Protein AF-A0A8J8JY60-F1 (afdb_monomer_lite)

Secondary structure (DSSP, 8-state):
-EEEEE--TTS-HHHHHHHHHHHHHHTT--EEEEEPPP-TT-SS-B-GGGS---SSEEEEEESEES--SEEEE-STT-EESS-SEEEEETTS---SS-PPPTTEEEE-HHHHHHHTT----HHHHHHHHHHHHTT---HHHHHHHHHHHHGGGHHHHHHHHHHHHHHHHTT-

pLDDT: mean 88.7, std 11.44, range [52.38, 98.56]

Foldseek 3Di:
DEEEEADAPPLCSVLLQQLLQLLLVLQVWFEAEAEDDHHQPDDDADEPPVDDDDTPYYYYYYNHHADGQEYEHRALSGHYDDHPAYEYAPCHCNDDPDDDPPRYDHDVLVVLCVVLVADRRSSLLSSLLVCLSVVSHDLVSSQRSQCVSPPPCSNSSSSSSVSSNVVNNVPD

Structure (mmCIF, N/CA/C/O backbone):
data_AF-A0A8J8JY60-F1
#
_entry.id   AF-A0A8J8JY60-F1
#
loop_
_atom_site.group_PDB
_atom_site.id
_atom_site.type_symbol
_atom_site.label_atom_id
_atom_site.label_alt_id
_atom_site.label_comp_id
_atom_site.label_asym_id
_atom_site.label_entity_id
_atom_site.label_seq_id
_atom_site.pdbx_PDB_ins_code
_atom_site.Cartn_x
_atom_site.Cartn_y
_atom_site.Cartn_z
_atom_site.occupancy
_atom_site.B_iso_or_equiv
_atom_site.auth_seq_id
_atom_site.auth_comp_id
_atom_site.auth_asym_id
_atom_site.auth_atom_id
_atom_site.pdbx_PDB_model_num
ATOM 1 N N . MET A 1 1 ? -3.845 -13.576 -6.312 1.00 93.25 1 MET A N 1
ATOM 2 C CA . MET A 1 1 ? -3.391 -12.271 -6.855 1.00 93.25 1 MET A CA 1
ATOM 3 C C . MET A 1 1 ? -2.003 -11.946 -6.314 1.00 93.25 1 MET A C 1
ATOM 5 O O . MET A 1 1 ? -1.757 -12.185 -5.144 1.00 93.25 1 MET A O 1
ATOM 9 N N . ILE A 1 2 ? -1.099 -11.391 -7.118 1.00 94.25 2 ILE A N 1
ATOM 10 C CA . ILE A 1 2 ? 0.260 -10.996 -6.734 1.00 94.25 2 ILE A CA 1
ATOM 11 C C . ILE A 1 2 ? 0.358 -9.470 -6.630 1.00 94.25 2 ILE A C 1
ATOM 13 O O . ILE A 1 2 ? 0.279 -8.758 -7.634 1.00 94.25 2 ILE A O 1
ATOM 17 N N . ILE A 1 3 ? 0.624 -8.982 -5.421 1.00 95.25 3 ILE A N 1
ATOM 18 C CA . ILE A 1 3 ? 0.946 -7.586 -5.120 1.00 95.25 3 ILE A CA 1
ATOM 19 C C . ILE A 1 3 ? 2.464 -7.442 -5.020 1.00 95.25 3 ILE A C 1
ATOM 21 O O . ILE A 1 3 ? 3.098 -8.064 -4.168 1.00 95.25 3 ILE A O 1
ATOM 25 N N . ALA A 1 4 ? 3.062 -6.579 -5.839 1.00 93.06 4 ALA A N 1
ATOM 26 C CA . ALA A 1 4 ? 4.474 -6.233 -5.709 1.00 93.06 4 ALA A CA 1
ATOM 27 C C . ALA A 1 4 ? 4.657 -4.918 -4.938 1.00 93.06 4 ALA A C 1
ATOM 29 O O . ALA A 1 4 ? 4.259 -3.858 -5.413 1.00 93.06 4 ALA A O 1
ATOM 30 N N . ILE A 1 5 ? 5.328 -4.960 -3.787 1.00 92.44 5 ILE A N 1
ATOM 31 C CA . ILE A 1 5 ? 5.859 -3.769 -3.113 1.00 92.44 5 ILE A CA 1
ATOM 32 C C . ILE A 1 5 ? 7.231 -3.480 -3.714 1.00 92.44 5 ILE A C 1
ATOM 34 O O . ILE A 1 5 ? 8.184 -4.238 -3.507 1.00 92.44 5 ILE A O 1
ATOM 38 N N . VAL A 1 6 ? 7.316 -2.393 -4.473 1.00 88.75 6 VAL A N 1
ATOM 39 C CA . VAL A 1 6 ? 8.471 -2.052 -5.295 1.00 88.75 6 VAL A CA 1
ATOM 40 C C . VAL A 1 6 ? 9.245 -0.886 -4.678 1.00 88.75 6 VAL A C 1
ATOM 42 O O . VAL A 1 6 ? 8.708 0.211 -4.548 1.00 88.75 6 VAL A O 1
ATOM 45 N N . GLY A 1 7 ? 10.510 -1.091 -4.311 1.00 84.00 7 GLY A N 1
ATOM 46 C CA . GLY A 1 7 ? 11.339 -0.047 -3.698 1.00 84.00 7 GLY A CA 1
ATOM 47 C C . GLY A 1 7 ? 12.792 -0.466 -3.473 1.00 84.00 7 GLY A C 1
ATOM 48 O O . GLY A 1 7 ? 13.148 -1.634 -3.570 1.00 84.00 7 GLY A O 1
ATOM 49 N N . GLY A 1 8 ? 13.653 0.503 -3.184 1.00 79.75 8 GLY A N 1
ATOM 50 C CA . GLY A 1 8 ? 15.050 0.310 -2.819 1.00 79.75 8 GLY A CA 1
ATOM 51 C C . GLY A 1 8 ? 15.281 0.154 -1.312 1.00 79.75 8 GLY A C 1
ATOM 52 O O . GLY A 1 8 ? 14.375 0.181 -0.472 1.00 79.75 8 GLY A O 1
ATOM 53 N N . ARG A 1 9 ? 16.557 -0.002 -0.943 1.00 79.00 9 ARG A N 1
ATOM 54 C CA . ARG A 1 9 ? 16.975 -0.068 0.461 1.00 79.00 9 ARG A CA 1
ATOM 55 C C . ARG A 1 9 ? 16.695 1.268 1.155 1.00 79.00 9 ARG A C 1
ATOM 57 O O . ARG A 1 9 ? 17.201 2.295 0.722 1.00 79.00 9 ARG A O 1
ATOM 64 N N . GLY A 1 10 ? 15.972 1.220 2.273 1.00 80.81 10 GLY A N 1
ATOM 65 C CA . GLY A 1 10 ? 15.644 2.403 3.079 1.00 80.81 10 GLY A CA 1
ATOM 66 C C . GLY A 1 10 ? 14.226 2.940 2.877 1.00 80.81 10 GLY A C 1
ATOM 67 O O . GLY A 1 10 ? 13.779 3.734 3.694 1.00 80.81 10 GLY A O 1
ATOM 68 N N . ASP A 1 11 ? 13.478 2.433 1.893 1.00 81.94 11 ASP A N 1
ATOM 69 C CA . ASP A 1 11 ? 12.122 2.919 1.576 1.00 81.94 11 ASP A CA 1
ATOM 70 C C . ASP A 1 11 ? 11.036 2.446 2.560 1.00 81.94 11 ASP A C 1
ATOM 72 O O . ASP A 1 11 ? 9.855 2.740 2.399 1.00 81.94 11 ASP A O 1
ATOM 76 N N . GLY A 1 12 ? 11.412 1.674 3.584 1.00 84.25 12 GLY A N 1
ATOM 77 C CA . GLY A 1 12 ? 10.468 1.166 4.580 1.00 84.25 12 GLY A CA 1
ATOM 78 C C . GLY A 1 12 ? 9.573 0.024 4.084 1.00 84.25 12 GLY A C 1
ATOM 79 O O . GLY A 1 12 ? 8.554 -0.252 4.712 1.00 84.25 12 GLY A O 1
ATOM 80 N N . PHE A 1 13 ? 9.950 -0.680 3.008 1.00 87.38 13 PHE A N 1
ATOM 81 C CA . PHE A 1 13 ? 9.153 -1.770 2.424 1.00 87.38 13 PHE A CA 1
ATOM 82 C C . PHE A 1 13 ? 8.765 -2.865 3.431 1.00 87.38 13 PHE A C 1
ATOM 84 O O . PHE A 1 13 ? 7.664 -3.389 3.342 1.00 87.38 13 PHE A O 1
ATOM 91 N N . THR A 1 14 ? 9.614 -3.194 4.415 1.00 89.00 14 THR A N 1
ATOM 92 C CA . THR A 1 14 ? 9.291 -4.198 5.449 1.00 89.00 14 THR A CA 1
ATOM 93 C C . THR A 1 14 ? 8.105 -3.767 6.305 1.00 89.00 14 THR A C 1
ATOM 95 O O . THR A 1 14 ? 7.277 -4.592 6.682 1.00 89.00 14 THR A O 1
ATOM 98 N N . ARG A 1 15 ? 8.008 -2.466 6.599 1.00 92.62 15 ARG A N 1
ATOM 99 C CA . ARG A 1 15 ? 6.896 -1.904 7.365 1.00 92.62 15 ARG A CA 1
ATOM 100 C C . ARG A 1 15 ? 5.601 -1.982 6.563 1.00 92.62 15 ARG A C 1
ATOM 102 O O . ARG A 1 15 ? 4.599 -2.449 7.088 1.00 92.62 15 ARG A O 1
ATOM 109 N N . VAL A 1 16 ? 5.654 -1.590 5.288 1.00 95.25 16 VAL A N 1
ATOM 110 C CA . VAL A 1 16 ? 4.508 -1.664 4.366 1.00 95.25 16 VAL A CA 1
ATOM 111 C C . VAL A 1 16 ? 4.066 -3.112 4.159 1.00 95.25 16 VAL A C 1
ATOM 113 O O . VAL A 1 16 ? 2.881 -3.390 4.256 1.00 95.25 16 VAL A O 1
ATOM 116 N N . LEU A 1 17 ? 5.008 -4.041 3.961 1.00 95.19 17 LEU A N 1
ATOM 117 C CA . LEU A 1 17 ? 4.745 -5.479 3.863 1.00 95.19 17 LEU A CA 1
ATOM 118 C C . LEU A 1 17 ? 3.990 -5.985 5.095 1.00 95.19 17 LEU A C 1
ATOM 120 O O . LEU A 1 17 ? 2.952 -6.620 4.949 1.00 95.19 17 LEU A O 1
ATOM 124 N N . ARG A 1 18 ? 4.511 -5.712 6.299 1.00 96.00 18 ARG A N 1
ATOM 125 C CA . ARG A 1 18 ? 3.892 -6.178 7.544 1.00 96.00 18 ARG A CA 1
ATOM 126 C C . ARG A 1 18 ? 2.493 -5.594 7.721 1.00 96.00 18 ARG A C 1
ATOM 128 O O . ARG A 1 18 ? 1.575 -6.342 8.018 1.00 96.00 18 ARG A O 1
ATOM 135 N N . GLY A 1 19 ? 2.342 -4.285 7.515 1.00 97.38 19 GLY A N 1
ATOM 136 C CA . GLY A 1 19 ? 1.044 -3.622 7.613 1.00 97.38 19 GLY A CA 1
ATOM 137 C C . GLY A 1 19 ? 0.038 -4.183 6.613 1.00 97.38 19 GLY A C 1
ATOM 138 O O . GLY A 1 19 ? -1.062 -4.549 7.001 1.00 97.38 19 GLY A O 1
ATOM 139 N N . LEU A 1 20 ? 0.429 -4.314 5.342 1.00 97.94 20 LEU A N 1
ATOM 140 C CA . LEU A 1 20 ? -0.462 -4.803 4.291 1.00 97.94 20 LEU A CA 1
ATOM 141 C C . LEU A 1 20 ? -0.878 -6.251 4.546 1.00 97.94 20 LEU A C 1
ATOM 143 O O . LEU A 1 20 ? -2.043 -6.574 4.371 1.00 97.94 20 LEU A O 1
ATOM 147 N N . ARG A 1 21 ? 0.051 -7.101 4.999 1.00 98.12 21 ARG A N 1
ATOM 148 C CA . ARG A 1 21 ? -0.262 -8.478 5.385 1.00 98.12 21 ARG A CA 1
ATOM 149 C C . ARG A 1 21 ? -1.366 -8.513 6.442 1.00 98.12 21 ARG A C 1
ATOM 151 O O . ARG A 1 21 ? -2.392 -9.124 6.189 1.00 98.12 21 ARG A O 1
ATOM 158 N N . CYS A 1 22 ? -1.174 -7.828 7.571 1.00 98.25 22 CYS A N 1
ATOM 159 C CA . CYS A 1 22 ? -2.155 -7.843 8.657 1.00 98.25 22 CYS A CA 1
ATOM 160 C C . CYS A 1 22 ? -3.504 -7.259 8.217 1.00 98.25 22 CYS A C 1
ATOM 162 O O . CYS A 1 22 ? -4.541 -7.807 8.554 1.00 98.25 22 CYS A O 1
ATOM 164 N N . VAL A 1 23 ? -3.509 -6.185 7.420 1.00 98.50 23 VAL A N 1
ATOM 165 C CA . VAL A 1 23 ? -4.752 -5.599 6.883 1.00 98.50 23 VAL A CA 1
ATOM 166 C C . VAL A 1 23 ? -5.514 -6.578 5.986 1.00 98.50 23 VAL A C 1
ATOM 168 O O . VAL A 1 23 ? -6.737 -6.643 6.052 1.00 98.50 23 VAL A O 1
ATOM 171 N N . LEU A 1 24 ? -4.814 -7.338 5.144 1.00 98.44 24 LEU A N 1
ATOM 172 C CA . LEU A 1 24 ? -5.450 -8.325 4.271 1.00 98.44 24 LEU A CA 1
ATOM 173 C C . LEU A 1 24 ? -5.913 -9.570 5.041 1.00 98.44 24 LEU A C 1
ATOM 175 O O . LEU A 1 24 ? -6.985 -10.087 4.747 1.00 98.44 24 LEU A O 1
ATOM 179 N N . GLU A 1 25 ? -5.151 -10.014 6.042 1.00 98.31 25 GLU A N 1
ATOM 180 C CA . GLU A 1 25 ? -5.568 -11.094 6.946 1.00 98.31 25 GLU A CA 1
ATOM 181 C C . GLU A 1 25 ? -6.835 -10.695 7.734 1.00 98.31 25 GLU A C 1
ATOM 183 O O . GLU A 1 25 ? -7.763 -11.494 7.834 1.00 98.31 25 GLU A O 1
ATOM 188 N N . GLU A 1 26 ? -6.936 -9.445 8.212 1.00 98.06 26 GLU A N 1
ATOM 189 C CA . GLU A 1 26 ? -8.151 -8.919 8.866 1.00 98.06 26 GLU A CA 1
ATOM 190 C C . GLU A 1 26 ? -9.361 -8.867 7.924 1.00 98.06 26 GLU A C 1
ATOM 192 O O . GLU A 1 26 ? -10.482 -9.167 8.330 1.00 98.06 26 GLU A O 1
ATOM 197 N N . ALA A 1 27 ? -9.134 -8.559 6.646 1.00 97.81 27 ALA A N 1
ATOM 198 C CA . ALA A 1 27 ? -10.166 -8.619 5.612 1.00 97.81 27 ALA A CA 1
ATOM 199 C C . ALA A 1 27 ? -10.528 -10.061 5.186 1.00 97.81 27 ALA A C 1
ATOM 201 O O . ALA A 1 27 ? -11.388 -10.250 4.324 1.00 97.81 27 ALA A O 1
ATOM 202 N N . GLY A 1 28 ? -9.902 -11.079 5.789 1.00 97.88 28 GLY A N 1
ATOM 203 C CA . GLY A 1 28 ? -10.223 -12.492 5.596 1.00 97.88 28 GLY A CA 1
ATOM 204 C C . GLY A 1 28 ? -9.518 -13.171 4.421 1.00 97.88 28 GLY A C 1
ATOM 205 O O . GLY A 1 28 ? -9.929 -14.267 4.044 1.00 97.88 28 GLY A O 1
ATOM 206 N N . HIS A 1 29 ? -8.483 -12.555 3.842 1.00 97.81 29 HIS A N 1
ATOM 207 C CA . HIS A 1 29 ? -7.678 -13.180 2.785 1.00 97.81 29 HIS A CA 1
ATOM 208 C C . HIS A 1 29 ? -6.644 -14.140 3.374 1.00 97.81 29 HIS A C 1
ATOM 210 O O . HIS A 1 29 ? -6.014 -13.831 4.387 1.00 97.81 29 HIS A O 1
ATOM 216 N N . ASP A 1 30 ? -6.379 -15.250 2.685 1.00 97.50 30 ASP A N 1
ATOM 217 C CA . ASP A 1 30 ? -5.163 -16.029 2.912 1.00 97.50 30 ASP A CA 1
ATOM 218 C C . ASP A 1 30 ? -3.965 -15.351 2.224 1.00 97.50 30 ASP A C 1
ATOM 220 O O . ASP A 1 30 ? -3.973 -15.106 1.009 1.00 97.50 30 ASP A O 1
ATOM 224 N N . VAL A 1 31 ? -2.935 -15.002 3.003 1.00 97.75 31 VAL A N 1
ATOM 225 C CA . VAL A 1 31 ? -1.838 -14.134 2.553 1.00 97.75 31 VAL A CA 1
ATOM 226 C C . VAL A 1 31 ? -0.496 -14.863 2.528 1.00 97.75 31 VAL A C 1
ATOM 228 O O . VAL A 1 31 ? 0.150 -15.095 3.551 1.00 97.75 31 VAL A O 1
ATOM 231 N N . GLY A 1 32 ? 0.009 -15.104 1.320 1.00 96.44 32 GLY A N 1
ATOM 232 C CA . GLY A 1 32 ? 1.385 -15.527 1.077 1.00 96.44 32 GLY A CA 1
ATOM 233 C C . GLY A 1 32 ? 2.360 -14.345 1.094 1.00 96.44 32 GLY A C 1
ATOM 234 O O . GLY A 1 32 ? 2.069 -13.265 0.579 1.00 96.44 32 GLY A O 1
ATOM 235 N N . VAL A 1 33 ? 3.566 -14.540 1.635 1.00 94.56 33 VAL A N 1
ATOM 236 C CA . VAL A 1 33 ? 4.620 -13.511 1.632 1.00 94.56 33 VAL A CA 1
ATOM 237 C C . VAL A 1 33 ? 5.888 -14.022 0.959 1.00 94.56 33 VAL A C 1
ATOM 239 O O . VAL A 1 33 ? 6.516 -14.974 1.417 1.00 94.56 33 VAL A O 1
ATOM 242 N N . LEU A 1 34 ? 6.326 -13.305 -0.078 1.00 91.06 34 LEU A N 1
ATOM 243 C CA . LEU A 1 34 ? 7.612 -13.497 -0.741 1.00 91.06 34 LEU A CA 1
ATOM 244 C C . LEU A 1 34 ? 8.525 -12.290 -0.478 1.00 91.06 34 LEU A C 1
ATOM 246 O O . LEU A 1 34 ? 8.622 -11.353 -1.276 1.00 91.06 34 LEU A O 1
ATOM 250 N N . ALA A 1 35 ? 9.223 -12.307 0.656 1.00 86.44 35 ALA A N 1
ATOM 251 C CA . ALA A 1 35 ? 10.178 -11.259 1.001 1.00 86.44 35 ALA A CA 1
ATOM 252 C C . ALA A 1 35 ? 11.511 -11.468 0.260 1.00 86.44 35 ALA A C 1
ATOM 254 O O . ALA A 1 35 ? 12.386 -12.195 0.732 1.00 86.44 35 ALA A O 1
ATOM 255 N N . MET A 1 36 ? 11.691 -10.835 -0.905 1.00 81.38 36 MET A N 1
ATOM 256 C CA . MET A 1 36 ? 12.934 -10.977 -1.669 1.00 81.38 36 MET A CA 1
ATOM 257 C C . MET A 1 36 ? 13.971 -9.922 -1.248 1.00 81.38 36 MET A C 1
ATOM 259 O O . MET A 1 36 ? 13.606 -8.777 -0.953 1.00 81.38 36 MET A O 1
ATOM 263 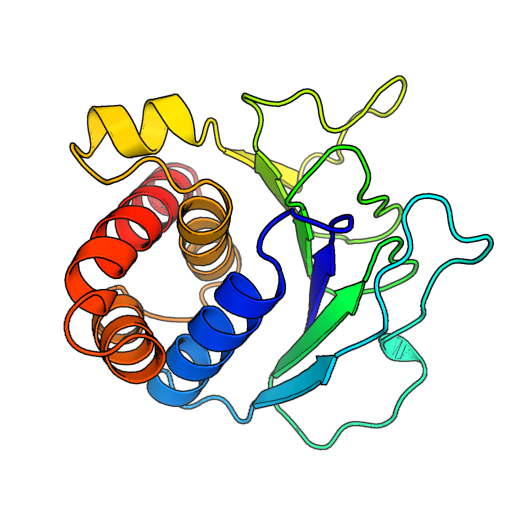N N . PRO A 1 37 ? 15.278 -10.255 -1.258 1.00 72.25 37 PRO A N 1
ATOM 264 C CA . PRO A 1 37 ? 16.335 -9.320 -0.874 1.00 72.25 37 PRO A CA 1
ATOM 265 C C . PRO A 1 37 ? 16.328 -8.065 -1.748 1.00 72.25 37 PRO A C 1
ATOM 267 O O . PRO A 1 37 ? 16.363 -8.171 -2.971 1.00 72.25 37 PRO A O 1
ATOM 270 N N . GLN A 1 38 ? 16.312 -6.878 -1.145 1.00 70.62 38 GLN A N 1
ATOM 271 C CA . GLN A 1 38 ? 16.348 -5.607 -1.875 1.00 70.62 38 GLN A CA 1
ATOM 272 C C . GLN A 1 38 ? 17.787 -5.145 -2.079 1.00 70.62 38 GLN A C 1
ATOM 274 O O . GLN A 1 38 ? 18.523 -4.980 -1.104 1.00 70.62 38 GLN A O 1
ATOM 279 N N . SER A 1 39 ? 18.189 -4.910 -3.329 1.00 63.31 39 SER A N 1
ATOM 280 C CA . SER A 1 39 ? 19.513 -4.379 -3.647 1.00 63.31 39 SER A CA 1
ATOM 281 C C . SER A 1 39 ? 19.390 -3.033 -4.354 1.00 63.31 39 SER A C 1
ATOM 283 O O . SER A 1 39 ? 18.675 -2.890 -5.342 1.00 63.31 39 SER A O 1
ATOM 285 N N . THR A 1 40 ? 20.098 -2.012 -3.875 1.00 58.75 40 THR A N 1
ATOM 286 C CA . THR A 1 40 ? 20.200 -0.767 -4.643 1.00 58.75 40 THR A CA 1
ATOM 287 C C . THR A 1 40 ? 21.055 -1.042 -5.879 1.00 58.75 40 THR A C 1
ATOM 289 O O . THR A 1 40 ? 22.255 -1.264 -5.759 1.00 58.75 40 THR A O 1
ATOM 292 N N . GLY A 1 41 ? 20.443 -1.042 -7.066 1.00 52.38 41 GLY A N 1
ATOM 293 C CA . GLY A 1 41 ? 21.165 -1.205 -8.333 1.00 52.38 41 GLY A CA 1
ATOM 294 C C . GLY A 1 41 ? 21.484 -2.647 -8.743 1.00 52.38 41 GLY A C 1
ATOM 295 O O . GLY A 1 41 ? 22.361 -2.842 -9.581 1.00 52.38 41 GLY A O 1
ATOM 296 N N . GLY A 1 42 ? 20.781 -3.648 -8.201 1.00 55.03 42 GLY A N 1
ATOM 297 C CA . GLY A 1 42 ? 20.922 -5.041 -8.631 1.00 55.03 42 GLY A CA 1
ATOM 298 C C . GLY A 1 42 ? 20.694 -5.251 -10.131 1.00 55.03 42 GLY A C 1
ATOM 299 O O . GLY A 1 42 ? 19.879 -4.578 -10.773 1.00 55.03 42 GLY A O 1
ATOM 300 N N . VAL A 1 43 ? 21.421 -6.217 -10.695 1.00 52.75 43 VAL A N 1
ATOM 301 C CA . VAL A 1 43 ? 21.259 -6.658 -12.083 1.00 52.75 43 VAL A CA 1
ATOM 302 C C . VAL A 1 43 ? 20.279 -7.831 -12.101 1.00 52.75 43 VAL A C 1
ATOM 304 O O . VAL A 1 43 ? 20.555 -8.880 -11.531 1.00 52.75 43 VAL A O 1
ATOM 307 N N . GLY A 1 44 ? 19.124 -7.641 -12.739 1.00 59.56 44 GLY A N 1
ATOM 308 C CA . GLY A 1 44 ? 18.064 -8.649 -12.852 1.00 59.56 44 GLY A CA 1
ATOM 309 C C . GLY A 1 44 ? 16.691 -8.111 -12.447 1.00 59.56 44 GLY A C 1
ATOM 310 O O . GLY A 1 44 ? 16.584 -7.215 -11.613 1.00 59.56 44 GLY A O 1
ATOM 311 N N . ARG A 1 45 ? 15.628 -8.625 -13.075 1.00 69.38 45 ARG A N 1
ATOM 312 C CA . ARG A 1 45 ? 14.240 -8.396 -12.641 1.00 69.38 45 ARG A CA 1
ATOM 313 C C . ARG A 1 45 ? 13.759 -9.636 -11.902 1.00 69.38 45 ARG A C 1
ATOM 315 O O . ARG A 1 45 ? 14.040 -10.747 -12.348 1.00 69.38 45 ARG A O 1
ATOM 322 N N . LYS A 1 46 ? 13.020 -9.451 -10.812 1.00 78.31 46 LYS A N 1
ATOM 323 C CA . LYS A 1 46 ? 12.426 -10.566 -10.074 1.00 78.31 46 LYS A CA 1
ATOM 324 C C . LYS A 1 46 ? 11.076 -10.955 -10.680 1.00 78.31 46 LYS A C 1
ATOM 326 O O . LYS A 1 46 ? 10.377 -10.111 -11.258 1.00 78.31 46 LYS A O 1
ATOM 331 N N . ARG A 1 47 ? 10.750 -12.242 -10.559 1.00 80.75 47 ARG A N 1
ATOM 332 C CA . ARG A 1 47 ? 9.540 -12.896 -11.077 1.00 80.75 47 ARG A CA 1
ATOM 333 C C . ARG A 1 47 ? 8.771 -13.552 -9.928 1.00 80.75 47 ARG A C 1
ATOM 335 O O . ARG A 1 47 ? 8.986 -14.727 -9.655 1.00 80.75 47 ARG A O 1
ATOM 342 N N . PRO A 1 48 ? 7.955 -12.799 -9.173 1.00 79.38 48 PRO A N 1
ATOM 343 C CA . PRO A 1 48 ? 7.096 -13.393 -8.147 1.00 79.38 48 PRO A CA 1
ATOM 344 C C . PRO A 1 48 ? 6.130 -14.451 -8.710 1.00 79.38 48 PRO A C 1
ATOM 346 O O . PRO A 1 48 ? 5.777 -15.402 -8.018 1.00 79.38 48 PRO A O 1
ATOM 349 N N . ASP A 1 49 ? 5.752 -14.293 -9.978 1.00 81.38 49 ASP A N 1
ATOM 350 C CA . ASP A 1 49 ? 4.874 -15.159 -10.766 1.00 81.38 49 ASP A CA 1
ATOM 351 C C . ASP A 1 49 ? 5.474 -16.531 -11.108 1.00 81.38 49 ASP A C 1
ATOM 353 O O . ASP A 1 49 ? 4.743 -17.429 -11.512 1.00 81.38 49 ASP A O 1
ATOM 357 N N . SER A 1 50 ? 6.787 -16.732 -10.941 1.00 84.31 50 SER A N 1
ATOM 358 C CA . SER A 1 50 ? 7.417 -18.033 -11.209 1.00 84.31 50 SER A CA 1
ATOM 359 C C . SER A 1 50 ? 7.302 -19.038 -10.058 1.00 84.31 50 SER A C 1
ATOM 361 O O . SER A 1 50 ? 7.808 -20.152 -10.176 1.00 84.31 50 SER A O 1
ATOM 363 N N . TYR A 1 51 ? 6.709 -18.644 -8.931 1.00 82.44 51 TYR A N 1
ATOM 364 C CA . TYR A 1 51 ? 6.520 -19.496 -7.757 1.00 82.44 51 TYR A CA 1
ATOM 365 C C . TYR A 1 51 ? 5.072 -19.995 -7.696 1.00 82.44 51 TYR A C 1
ATOM 367 O O . TYR A 1 51 ? 4.148 -19.269 -8.055 1.00 82.44 51 TYR A O 1
ATOM 375 N N . SER A 1 52 ? 4.880 -21.231 -7.230 1.00 83.38 52 SER A N 1
ATOM 376 C CA . SER A 1 52 ? 3.549 -21.773 -6.938 1.00 83.38 52 SER A CA 1
ATOM 377 C C . SER A 1 52 ? 3.128 -21.353 -5.534 1.00 83.38 52 SER A C 1
ATOM 379 O O . SER A 1 52 ? 3.906 -21.517 -4.594 1.00 83.38 52 SER A O 1
ATOM 381 N N . TRP A 1 53 ? 1.902 -20.857 -5.400 1.00 87.94 53 TRP A N 1
ATOM 382 C CA . TRP A 1 53 ? 1.340 -20.364 -4.144 1.00 87.94 53 TRP A CA 1
ATOM 383 C C . TRP A 1 53 ? -0.027 -20.990 -3.903 1.00 87.94 53 TRP A C 1
ATOM 385 O O . TRP A 1 53 ? -0.802 -21.137 -4.845 1.00 87.94 53 TRP A O 1
ATOM 395 N N . ASP A 1 54 ? -0.302 -21.321 -2.648 1.00 91.06 54 ASP A N 1
ATOM 396 C CA . ASP A 1 54 ? -1.625 -21.703 -2.154 1.00 91.06 54 ASP A CA 1
ATOM 397 C C . ASP A 1 54 ? -2.070 -20.589 -1.199 1.00 91.06 54 ASP A C 1
ATOM 399 O O . ASP A 1 54 ? -1.804 -20.661 -0.006 1.00 91.06 54 ASP A O 1
ATOM 403 N N . ALA A 1 55 ? -2.518 -19.467 -1.774 1.00 93.38 55 ALA A N 1
ATOM 404 C CA . ALA A 1 55 ? -2.956 -18.262 -1.065 1.00 93.38 55 ALA A CA 1
ATOM 405 C C . ALA A 1 55 ? -3.797 -17.371 -1.997 1.00 93.38 55 ALA A C 1
ATOM 407 O O . ALA A 1 55 ? -3.522 -17.293 -3.203 1.00 93.38 55 ALA A O 1
ATOM 408 N N . ASP A 1 56 ? -4.760 -16.633 -1.442 1.00 93.12 56 ASP A N 1
ATOM 409 C CA . ASP A 1 56 ? -5.601 -15.686 -2.187 1.00 93.12 56 ASP A CA 1
ATOM 410 C C . ASP A 1 56 ? -4.782 -14.498 -2.697 1.00 93.12 56 ASP A C 1
ATOM 412 O O . ASP A 1 56 ? -4.886 -14.079 -3.861 1.00 93.12 56 ASP A O 1
ATOM 416 N N . VAL A 1 57 ? -3.918 -13.967 -1.826 1.00 96.38 57 VAL A N 1
ATOM 417 C CA . VAL A 1 57 ? -3.063 -12.816 -2.107 1.00 96.38 57 VAL A CA 1
ATOM 418 C C . VAL A 1 57 ? -1.618 -13.129 -1.750 1.00 96.38 57 VAL A C 1
ATOM 420 O O . VAL A 1 57 ? -1.303 -13.585 -0.661 1.00 96.38 57 VAL A O 1
ATOM 423 N N . VAL A 1 58 ? -0.699 -12.829 -2.662 1.00 95.81 58 VAL A N 1
ATOM 424 C CA . VAL A 1 58 ? 0.740 -12.956 -2.447 1.00 95.81 58 VAL A CA 1
ATOM 425 C C . VAL A 1 58 ? 1.354 -11.569 -2.449 1.00 95.81 58 VAL A C 1
ATOM 427 O O . VAL A 1 58 ? 1.295 -10.862 -3.455 1.00 95.81 58 VAL A O 1
ATOM 430 N N . ILE A 1 59 ? 1.985 -11.183 -1.344 1.00 95.25 59 ILE A N 1
ATOM 431 C CA . ILE A 1 59 ? 2.739 -9.935 -1.243 1.00 95.25 59 ILE A CA 1
ATOM 432 C C . ILE A 1 59 ? 4.215 -10.236 -1.488 1.00 95.25 59 ILE A C 1
ATOM 434 O O . ILE A 1 59 ? 4.871 -10.928 -0.708 1.00 95.25 59 ILE A O 1
ATOM 438 N N . ALA A 1 60 ? 4.765 -9.674 -2.557 1.00 92.19 60 ALA A N 1
ATOM 439 C CA . ALA A 1 60 ? 6.167 -9.809 -2.914 1.00 92.19 60 ALA A CA 1
ATOM 440 C 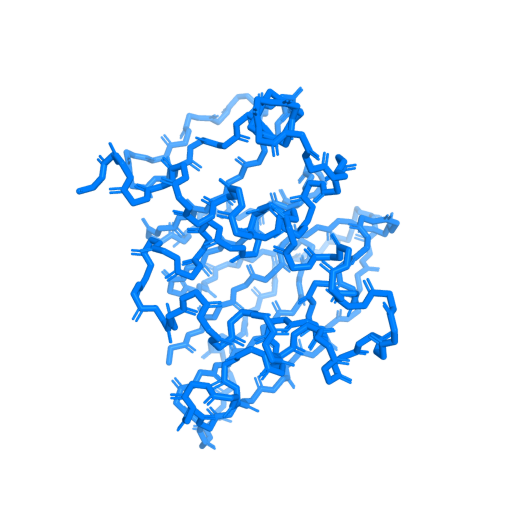C . ALA A 1 60 ? 6.904 -8.477 -2.741 1.00 92.19 60 ALA A C 1
ATOM 442 O O . ALA A 1 60 ? 6.474 -7.456 -3.273 1.00 92.19 60 ALA A O 1
ATOM 443 N N . THR A 1 61 ? 8.049 -8.464 -2.055 1.00 90.00 61 THR A N 1
ATOM 444 C CA . THR A 1 61 ? 8.917 -7.271 -2.029 1.00 90.00 61 THR A CA 1
ATOM 445 C C . THR A 1 61 ? 9.959 -7.373 -3.129 1.00 90.00 61 THR A C 1
ATOM 447 O O . THR A 1 61 ? 10.649 -8.382 -3.262 1.00 90.00 61 THR A O 1
ATOM 450 N N . THR A 1 62 ? 10.131 -6.328 -3.935 1.00 85.69 62 THR A N 1
ATOM 451 C CA . THR A 1 62 ? 11.100 -6.327 -5.039 1.00 85.69 62 THR A CA 1
ATOM 452 C C . THR A 1 62 ? 11.661 -4.936 -5.324 1.00 85.69 62 THR A C 1
ATOM 454 O O . THR A 1 62 ? 11.025 -3.929 -5.068 1.00 85.69 62 THR A O 1
ATOM 457 N N . ASP A 1 63 ? 12.869 -4.879 -5.861 1.00 80.81 63 ASP A N 1
ATOM 458 C CA . ASP A 1 63 ? 13.522 -3.656 -6.327 1.00 80.81 63 ASP A CA 1
ATOM 459 C C . ASP A 1 63 ? 13.163 -3.460 -7.796 1.00 80.81 63 ASP A C 1
ATOM 461 O O . ASP A 1 63 ? 12.989 -2.342 -8.280 1.00 80.81 63 ASP A O 1
ATOM 465 N N . ARG A 1 64 ? 13.002 -4.576 -8.516 1.00 77.69 64 ARG A N 1
ATOM 466 C CA . ARG A 1 64 ? 12.573 -4.611 -9.908 1.00 77.69 64 ARG A CA 1
ATOM 467 C C . ARG A 1 64 ? 11.572 -5.734 -10.136 1.00 77.69 64 ARG A C 1
ATOM 469 O O . ARG A 1 64 ? 11.909 -6.907 -9.965 1.00 77.69 64 ARG A O 1
ATOM 476 N N . CYS A 1 65 ? 10.352 -5.400 -10.547 1.00 78.88 65 CYS A N 1
ATOM 477 C CA . CYS A 1 65 ? 9.302 -6.380 -10.832 1.00 78.88 65 CYS A CA 1
ATOM 478 C C . CYS A 1 65 ? 9.140 -6.576 -12.341 1.00 78.88 65 CYS A C 1
ATOM 480 O O . CYS A 1 65 ? 9.009 -5.599 -13.083 1.00 78.88 65 CYS A O 1
ATOM 482 N N . SER A 1 66 ? 9.146 -7.828 -12.806 1.00 76.06 66 SER A N 1
ATOM 483 C CA . SER A 1 66 ? 8.848 -8.141 -14.213 1.00 76.06 66 SER A CA 1
ATOM 484 C C . SER A 1 66 ? 7.427 -8.623 -14.471 1.00 76.06 66 SER A C 1
ATOM 486 O O . SER A 1 66 ? 6.995 -8.521 -15.615 1.00 76.06 66 SER A O 1
ATOM 488 N N . ALA A 1 67 ? 6.713 -9.101 -13.456 1.00 82.81 67 ALA A N 1
ATOM 489 C CA . ALA A 1 67 ? 5.319 -9.507 -13.567 1.00 82.81 67 ALA A CA 1
ATOM 490 C C . ALA A 1 67 ? 4.675 -9.536 -12.175 1.00 82.81 67 ALA A C 1
ATOM 492 O O . ALA A 1 67 ? 5.229 -10.102 -11.232 1.00 82.81 67 ALA A O 1
ATOM 493 N N . CYS A 1 68 ? 3.529 -8.877 -12.055 1.00 89.69 68 CYS A N 1
ATOM 494 C CA . CYS A 1 68 ? 2.624 -8.902 -10.910 1.00 89.69 68 CYS A CA 1
ATOM 495 C C . CYS A 1 68 ? 1.262 -8.374 -11.374 1.00 89.69 68 CYS A C 1
ATOM 497 O O . CYS A 1 68 ? 1.191 -7.709 -12.410 1.00 89.69 68 CYS A O 1
ATOM 499 N N . ASP A 1 69 ? 0.209 -8.615 -10.598 1.00 92.25 69 ASP A N 1
ATOM 500 C CA . ASP A 1 69 ? -1.136 -8.133 -10.934 1.00 92.25 69 ASP A CA 1
ATOM 501 C C . ASP A 1 69 ? -1.291 -6.643 -10.609 1.00 92.25 69 ASP A C 1
ATOM 503 O O . ASP A 1 69 ? -1.921 -5.892 -11.350 1.00 92.25 69 ASP A O 1
ATOM 507 N N . VAL A 1 70 ? -0.670 -6.197 -9.514 1.00 94.56 70 VAL A N 1
ATOM 508 C CA . VAL A 1 70 ? -0.673 -4.794 -9.091 1.00 94.56 70 VAL A CA 1
ATOM 509 C C . VAL A 1 70 ? 0.632 -4.438 -8.381 1.00 94.56 70 VAL A C 1
ATOM 511 O O . VAL A 1 70 ? 1.227 -5.272 -7.693 1.00 94.56 70 VAL A O 1
ATOM 514 N N . ALA A 1 71 ? 1.094 -3.198 -8.546 1.00 93.06 71 ALA A N 1
ATOM 515 C CA . ALA A 1 71 ? 2.300 -2.700 -7.891 1.00 93.06 71 ALA A CA 1
ATOM 516 C C . ALA A 1 71 ? 2.027 -1.529 -6.932 1.00 93.06 71 ALA A C 1
ATOM 518 O O . ALA A 1 71 ? 1.276 -0.608 -7.234 1.00 93.06 71 ALA A O 1
ATOM 519 N N . LEU A 1 72 ? 2.717 -1.529 -5.795 1.00 94.06 72 LEU A N 1
ATOM 520 C CA . LEU A 1 72 ? 2.852 -0.392 -4.889 1.00 94.06 72 LEU A CA 1
ATOM 521 C C . LEU A 1 72 ? 4.291 0.108 -4.992 1.00 94.06 72 LEU A C 1
ATOM 523 O O . LEU A 1 72 ? 5.215 -0.586 -4.572 1.00 94.06 72 LEU A O 1
ATOM 527 N N . ILE A 1 73 ? 4.496 1.291 -5.568 1.00 90.25 73 ILE A N 1
ATOM 528 C CA . ILE A 1 73 ? 5.833 1.792 -5.910 1.00 90.25 73 ILE A CA 1
ATOM 529 C C . ILE A 1 73 ? 6.250 2.876 -4.913 1.00 90.25 73 ILE A C 1
ATOM 531 O O . ILE A 1 73 ? 5.711 3.980 -4.909 1.00 90.25 73 ILE A O 1
ATOM 535 N N . LEU A 1 74 ? 7.220 2.544 -4.059 1.00 87.50 74 LEU A N 1
ATOM 536 C CA . LEU A 1 74 ? 7.667 3.375 -2.938 1.00 87.50 74 LEU A CA 1
ATOM 537 C C . LEU A 1 74 ? 8.692 4.443 -3.327 1.00 87.50 74 LEU A C 1
ATOM 539 O O . LEU A 1 74 ? 8.798 5.460 -2.644 1.00 87.50 74 LEU A O 1
ATOM 543 N N . SER A 1 75 ? 9.491 4.213 -4.371 1.00 77.75 75 SER A N 1
ATOM 544 C CA . SER A 1 75 ? 10.511 5.173 -4.800 1.00 77.75 75 SER A CA 1
ATOM 545 C C . SER A 1 75 ? 10.972 4.959 -6.234 1.00 77.75 75 SER A C 1
ATOM 547 O O . SER A 1 75 ? 10.780 3.893 -6.820 1.00 77.75 75 SER A O 1
ATOM 549 N N . LYS A 1 76 ? 11.703 5.955 -6.755 1.00 70.44 76 LYS A N 1
ATOM 550 C CA . LYS A 1 76 ? 12.378 5.935 -8.066 1.00 70.44 76 LYS A CA 1
ATOM 551 C C . LYS A 1 76 ? 13.386 4.801 -8.264 1.00 70.44 76 LYS A C 1
ATOM 553 O O . LYS A 1 76 ? 13.827 4.552 -9.382 1.00 70.44 76 LYS A O 1
ATOM 558 N N . HIS A 1 77 ? 13.841 4.174 -7.178 1.00 67.81 77 HIS A N 1
ATOM 559 C CA . HIS A 1 77 ? 14.766 3.043 -7.257 1.00 67.81 77 HIS A CA 1
ATOM 560 C C . HIS A 1 77 ? 14.033 1.743 -7.593 1.00 67.81 77 HIS A C 1
ATOM 562 O O . HIS A 1 77 ? 14.651 0.807 -8.102 1.00 67.81 77 HIS A O 1
ATOM 568 N N . GLY A 1 78 ? 12.724 1.726 -7.342 1.00 61.12 78 GLY A N 1
ATOM 569 C CA . GLY A 1 78 ? 11.806 0.703 -7.781 1.00 61.12 78 GLY A CA 1
ATOM 570 C C . GLY A 1 78 ? 11.532 0.787 -9.281 1.00 61.12 78 GLY A C 1
ATOM 571 O O . GLY A 1 78 ? 11.060 1.808 -9.768 1.00 61.12 78 GLY A O 1
ATOM 572 N N . SER A 1 79 ? 11.792 -0.286 -10.027 1.00 68.94 79 SER A N 1
ATOM 573 C CA . SER A 1 79 ? 11.401 -0.377 -11.441 1.00 68.94 79 SER A CA 1
ATOM 574 C C . SER A 1 79 ? 10.347 -1.462 -11.621 1.00 68.94 79 SER A C 1
ATOM 576 O O . SER A 1 79 ? 10.636 -2.654 -11.520 1.00 68.94 79 SER A O 1
ATOM 578 N N . CYS A 1 80 ? 9.114 -1.055 -11.903 1.00 71.31 80 CYS A N 1
ATOM 579 C CA . CYS A 1 80 ? 8.078 -1.948 -12.403 1.00 71.31 80 CYS A CA 1
ATOM 580 C C . CYS A 1 80 ? 7.814 -1.592 -13.863 1.00 71.31 80 CYS A C 1
ATOM 582 O O . CYS A 1 80 ? 7.757 -0.413 -14.192 1.00 71.31 80 CYS A O 1
ATOM 584 N N . VAL A 1 81 ? 7.713 -2.585 -14.745 1.00 65.00 81 VAL A N 1
ATOM 585 C CA . VAL A 1 81 ? 7.591 -2.320 -16.194 1.00 65.00 81 VAL A CA 1
ATOM 586 C C . VAL A 1 81 ? 6.338 -2.946 -16.797 1.00 65.00 81 VAL A C 1
ATOM 588 O O . VAL A 1 81 ? 5.920 -2.541 -17.870 1.00 65.00 81 VAL A O 1
ATOM 591 N N . ASN A 1 82 ? 5.730 -3.909 -16.097 1.00 76.81 82 ASN A N 1
ATOM 592 C CA . ASN A 1 82 ? 4.664 -4.748 -16.644 1.00 76.81 82 ASN A CA 1
ATOM 593 C C . ASN A 1 82 ? 3.460 -4.911 -15.700 1.00 76.81 82 ASN A C 1
ATOM 595 O O . ASN A 1 82 ? 2.612 -5.752 -15.977 1.00 76.81 82 ASN A O 1
ATOM 599 N N . ALA A 1 83 ? 3.380 -4.178 -14.582 1.00 86.69 83 ALA A N 1
ATOM 600 C CA . ALA A 1 83 ? 2.178 -4.233 -13.748 1.00 86.69 83 ALA A CA 1
ATOM 601 C C . ALA A 1 83 ? 0.997 -3.589 -14.500 1.00 86.69 83 ALA A C 1
ATOM 603 O O . ALA A 1 83 ? 1.126 -2.427 -14.903 1.00 86.69 83 ALA A O 1
ATOM 604 N N . PRO A 1 84 ? -0.137 -4.292 -14.677 1.00 89.06 84 PRO A N 1
ATOM 605 C CA . PRO A 1 84 ? -1.334 -3.722 -15.297 1.00 89.06 84 PRO A CA 1
ATOM 606 C C . PRO A 1 84 ? -1.875 -2.504 -14.542 1.00 89.06 84 PRO A C 1
ATOM 608 O O . PRO A 1 84 ? -2.355 -1.557 -15.158 1.00 89.06 84 PRO A O 1
ATOM 611 N N . GLU A 1 85 ? -1.772 -2.526 -13.214 1.00 93.06 85 GLU A N 1
ATOM 612 C CA . GLU A 1 85 ? -2.239 -1.483 -12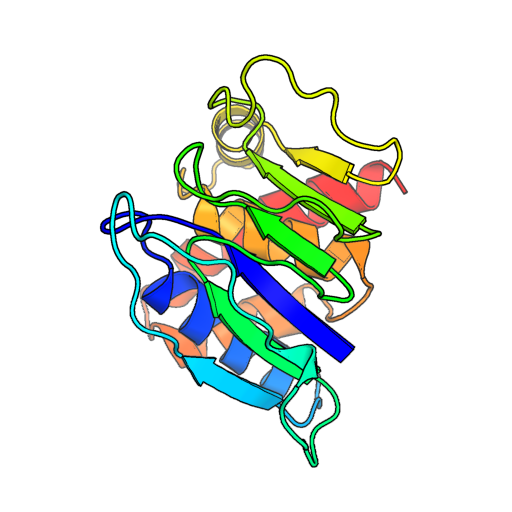.302 1.00 93.06 85 GLU A CA 1
ATOM 613 C C . GLU A 1 85 ? -1.140 -1.151 -11.288 1.00 93.06 85 GLU A C 1
ATOM 615 O O . GLU A 1 85 ? -0.352 -2.018 -10.893 1.00 93.06 85 GLU A O 1
ATOM 620 N N . ALA A 1 86 ? -1.083 0.101 -10.837 1.00 92.88 86 ALA A N 1
ATOM 621 C CA . ALA A 1 86 ? -0.162 0.486 -9.776 1.00 92.88 86 ALA A CA 1
ATOM 622 C C . ALA A 1 86 ? -0.639 1.712 -8.999 1.00 92.88 86 ALA A C 1
ATOM 624 O O . ALA A 1 86 ? -1.401 2.525 -9.513 1.00 92.88 86 ALA A O 1
ATOM 625 N N . VAL A 1 87 ? -0.104 1.883 -7.793 1.00 94.00 87 VAL A N 1
ATOM 626 C CA . VAL A 1 87 ? -0.109 3.155 -7.061 1.00 94.00 87 VAL A CA 1
ATOM 627 C C . VAL A 1 87 ? 1.328 3.619 -6.847 1.00 94.00 87 VAL A C 1
ATOM 629 O O . VAL A 1 87 ? 2.223 2.807 -6.587 1.00 94.00 87 VAL A O 1
ATOM 632 N N . PHE A 1 88 ? 1.569 4.922 -6.959 1.00 92.56 88 PHE A N 1
ATOM 633 C CA . PHE A 1 88 ? 2.900 5.498 -6.765 1.00 92.56 88 PHE A CA 1
ATOM 634 C C . PHE A 1 88 ? 2.832 6.910 -6.191 1.00 92.56 88 PHE A C 1
ATOM 636 O O . PHE A 1 88 ? 1.857 7.632 -6.403 1.00 92.56 88 PHE A O 1
ATOM 643 N N . ASP A 1 89 ? 3.882 7.312 -5.473 1.00 91.12 89 ASP A N 1
ATOM 644 C CA . ASP A 1 89 ? 3.983 8.672 -4.944 1.00 91.12 89 ASP A CA 1
ATOM 645 C C . ASP A 1 89 ? 4.313 9.654 -6.074 1.00 91.12 89 ASP A C 1
ATOM 647 O O . ASP A 1 89 ? 5.403 9.605 -6.645 1.00 91.12 89 ASP A O 1
ATOM 651 N N . SER A 1 90 ? 3.384 10.552 -6.406 1.00 89.25 90 SER A N 1
ATOM 652 C CA . SER A 1 90 ? 3.608 11.566 -7.443 1.00 89.25 90 SER A CA 1
ATOM 653 C C . SER A 1 90 ? 4.425 12.761 -6.952 1.00 89.25 90 SER A C 1
ATOM 655 O O . SER A 1 90 ? 4.931 13.521 -7.776 1.00 89.25 90 SER A O 1
ATOM 657 N N . ASP A 1 91 ? 4.575 12.937 -5.634 1.00 86.06 91 ASP A N 1
ATOM 658 C CA . ASP A 1 91 ? 5.396 14.014 -5.065 1.00 86.06 91 ASP A CA 1
ATOM 659 C C . ASP A 1 91 ? 6.899 13.719 -5.197 1.00 86.06 91 ASP A C 1
ATOM 661 O O . ASP A 1 91 ? 7.733 14.622 -5.090 1.00 86.06 91 ASP A O 1
ATOM 665 N N . ASN A 1 92 ? 7.256 12.458 -5.450 1.00 77.19 92 ASN A N 1
ATOM 666 C CA . ASN A 1 92 ? 8.609 12.033 -5.762 1.00 77.19 92 ASN A CA 1
ATOM 667 C C . ASN A 1 92 ? 8.655 11.546 -7.213 1.00 77.19 92 ASN A C 1
ATOM 669 O O . ASN A 1 92 ? 7.997 10.556 -7.531 1.00 77.19 92 ASN A O 1
ATOM 673 N N . PRO A 1 93 ? 9.437 12.182 -8.108 1.00 60.00 93 PRO A N 1
ATOM 674 C CA . PRO A 1 93 ? 9.534 11.749 -9.497 1.00 60.00 93 PRO A CA 1
ATOM 675 C C . PRO A 1 93 ? 10.148 10.347 -9.548 1.00 60.00 93 PRO A C 1
ATOM 677 O O . PRO A 1 93 ? 11.363 10.156 -9.464 1.00 60.00 93 PRO A O 1
ATOM 680 N N . THR A 1 94 ? 9.258 9.362 -9.625 1.00 60.56 94 THR A N 1
ATOM 681 C CA . THR A 1 94 ? 9.556 7.931 -9.548 1.00 60.56 94 THR A CA 1
ATOM 682 C C . THR A 1 94 ? 10.000 7.391 -10.912 1.00 60.56 94 THR A C 1
ATOM 684 O O . THR A 1 94 ? 10.692 6.381 -10.995 1.00 60.56 94 THR A O 1
ATOM 687 N N . PHE A 1 95 ? 9.706 8.126 -11.988 1.00 63.56 95 PHE A N 1
ATOM 688 C CA . PHE A 1 95 ? 9.954 7.711 -13.363 1.00 63.56 95 PHE A CA 1
ATOM 689 C C . PHE A 1 95 ? 10.660 8.829 -14.135 1.00 63.56 95 PHE A C 1
ATOM 691 O O . PHE A 1 95 ? 10.156 9.945 -14.223 1.00 63.56 95 PHE A O 1
ATOM 698 N N . SER A 1 96 ? 11.841 8.544 -14.688 1.00 57.38 96 SER A N 1
ATOM 699 C CA . SER A 1 96 ? 12.511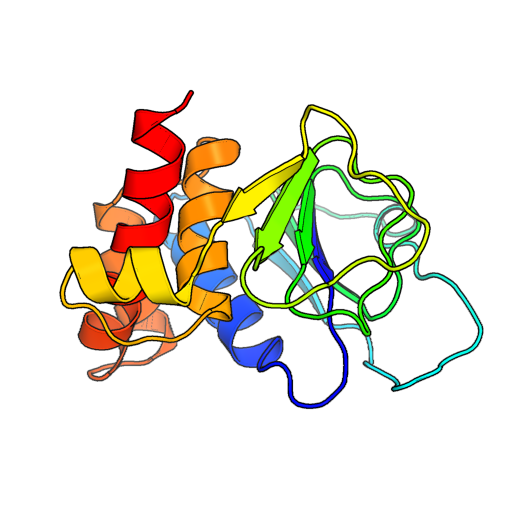 9.424 -15.654 1.00 57.38 96 SER A CA 1
ATOM 700 C C . SER A 1 96 ? 12.433 8.770 -17.028 1.00 57.38 96 SER A C 1
ATOM 702 O O . SER A 1 96 ? 12.872 7.631 -17.180 1.00 57.38 96 SER A O 1
ATOM 704 N N . GLY A 1 97 ? 11.851 9.464 -18.010 1.00 60.38 97 GLY A N 1
ATOM 705 C CA . GLY A 1 97 ? 11.710 8.951 -19.379 1.00 60.38 97 GLY A CA 1
ATOM 706 C C . GLY A 1 97 ? 10.721 7.790 -19.534 1.00 60.38 97 GLY A C 1
ATOM 707 O O . GLY A 1 97 ? 10.807 7.048 -20.508 1.00 60.38 97 GLY A O 1
ATOM 708 N N . PHE A 1 98 ? 9.805 7.616 -18.581 1.00 70.00 98 PHE A N 1
ATOM 709 C CA . PHE A 1 98 ? 8.741 6.618 -18.624 1.00 70.00 98 PHE A CA 1
ATOM 710 C C . PHE A 1 98 ? 7.418 7.299 -18.287 1.00 70.00 98 PHE A C 1
ATOM 712 O O . PHE A 1 98 ? 7.308 7.956 -17.251 1.00 70.00 98 PHE A O 1
ATOM 719 N N . GLU A 1 99 ? 6.443 7.152 -19.177 1.00 74.19 99 GLU A N 1
ATOM 720 C CA . GLU A 1 99 ? 5.076 7.610 -18.964 1.00 74.19 99 GLU A CA 1
ATOM 721 C C . GLU A 1 99 ? 4.287 6.474 -18.299 1.00 74.19 99 GLU A C 1
ATOM 723 O O . GLU A 1 99 ? 4.200 5.384 -18.875 1.00 74.19 99 GLU A O 1
ATOM 728 N N . PRO A 1 100 ? 3.769 6.672 -17.072 1.00 78.75 100 PRO A N 1
ATOM 729 C CA . PRO A 1 100 ? 2.963 5.662 -16.404 1.00 78.75 100 PRO A CA 1
ATOM 730 C C . PRO A 1 100 ? 1.735 5.278 -17.246 1.00 78.75 100 PRO A C 1
ATOM 732 O O . PRO A 1 100 ? 1.069 6.169 -17.772 1.00 78.75 100 PRO A O 1
ATOM 735 N N . PRO A 1 101 ? 1.402 3.979 -17.360 1.00 82.25 101 PRO A N 1
ATOM 736 C CA . PRO A 1 101 ? 0.156 3.534 -17.975 1.00 82.25 101 PRO A CA 1
ATOM 737 C C . PRO A 1 101 ? -1.079 4.191 -17.341 1.00 82.25 101 PRO A C 1
ATOM 739 O O . PRO A 1 101 ? -1.078 4.492 -16.153 1.00 82.25 101 PRO A O 1
ATOM 742 N N . GLU A 1 102 ? -2.170 4.325 -18.101 1.00 81.88 102 GLU A N 1
ATOM 743 C CA . GLU A 1 102 ? -3.413 4.993 -17.659 1.00 81.88 102 GLU A CA 1
ATOM 744 C C . GLU A 1 102 ? -3.982 4.437 -16.341 1.00 81.88 102 GLU A C 1
ATOM 746 O O . GLU A 1 102 ? -4.507 5.178 -15.516 1.00 81.88 102 GLU A O 1
ATOM 751 N N . ARG A 1 103 ? -3.836 3.129 -16.106 1.00 87.56 103 ARG A N 1
ATOM 752 C CA . ARG A 1 103 ? -4.315 2.448 -14.892 1.00 87.56 103 ARG A CA 1
ATOM 753 C C . ARG A 1 103 ? -3.373 2.575 -13.689 1.00 87.56 103 ARG A C 1
ATOM 755 O O . ARG A 1 103 ? -3.567 1.902 -12.676 1.00 87.56 103 ARG A O 1
ATOM 762 N N . TRP A 1 104 ? -2.320 3.379 -13.794 1.00 90.25 104 TRP A N 1
ATOM 763 C CA . TRP A 1 104 ? -1.437 3.684 -12.677 1.00 90.25 104 TRP A CA 1
ATOM 764 C C . TRP A 1 104 ? -1.901 4.967 -12.007 1.00 90.25 104 TRP A C 1
ATOM 766 O O . TRP A 1 104 ? -1.915 6.034 -12.615 1.00 90.25 104 TRP A O 1
ATOM 776 N N . VAL A 1 105 ? -2.263 4.865 -10.734 1.00 92.81 105 VAL A N 1
ATOM 777 C CA . VAL A 1 105 ? -2.843 5.963 -9.971 1.00 92.81 105 VAL A CA 1
ATOM 778 C C . VAL A 1 105 ? -1.733 6.763 -9.280 1.00 92.81 105 VAL A C 1
ATOM 780 O O . VAL A 1 105 ? -1.082 6.244 -8.364 1.00 92.81 105 VAL A O 1
ATOM 783 N N . PRO A 1 106 ? -1.507 8.030 -9.676 1.00 93.12 106 PRO A N 1
ATOM 784 C CA . PRO A 1 106 ? -0.613 8.922 -8.952 1.00 93.12 106 PRO A CA 1
ATOM 785 C C . PRO A 1 106 ? -1.245 9.337 -7.621 1.00 93.12 106 PRO A C 1
ATOM 787 O O . PRO A 1 106 ? -2.384 9.804 -7.582 1.00 93.12 106 PRO A O 1
ATOM 790 N N . VAL A 1 107 ? -0.489 9.226 -6.530 1.00 94.94 107 VAL A N 1
ATOM 791 C CA . VAL A 1 107 ? -0.915 9.654 -5.193 1.00 94.94 107 VAL A CA 1
ATOM 792 C C . VAL A 1 107 ? 0.070 10.703 -4.667 1.00 94.94 107 VAL A C 1
ATOM 794 O O . VAL A 1 107 ? 1.204 10.353 -4.347 1.00 94.94 107 VAL A O 1
ATOM 797 N N . PRO A 1 108 ? -0.317 11.984 -4.542 1.00 94.94 108 PRO A N 1
ATOM 798 C CA . PRO A 1 108 ? 0.542 13.026 -3.984 1.00 94.94 108 PRO A CA 1
ATOM 799 C C . PRO A 1 108 ? 0.571 12.892 -2.461 1.00 94.94 108 PRO A C 1
ATOM 801 O O . PRO A 1 108 ? -0.198 13.539 -1.743 1.00 94.94 108 PRO A O 1
ATOM 804 N N . CYS A 1 109 ? 1.405 11.976 -1.967 1.00 95.50 109 CYS A N 1
ATOM 805 C CA . CYS A 1 109 ? 1.322 11.453 -0.607 1.00 95.50 109 CYS A CA 1
ATOM 806 C C . CYS A 1 109 ? 1.457 12.535 0.469 1.00 95.50 109 CYS A C 1
ATOM 808 O O . CYS A 1 109 ? 0.789 12.458 1.502 1.00 95.50 109 CYS A O 1
ATOM 810 N N . ARG A 1 110 ? 2.293 13.558 0.246 1.00 95.31 110 ARG A N 1
ATOM 811 C CA . ARG A 1 110 ? 2.452 14.673 1.191 1.00 95.31 110 ARG A CA 1
ATOM 812 C C . ARG A 1 110 ? 1.196 15.522 1.244 1.00 95.31 110 ARG A C 1
ATOM 814 O O . ARG A 1 110 ? 0.747 15.855 2.339 1.00 95.31 110 ARG A O 1
ATOM 821 N N . ARG A 1 111 ? 0.628 15.858 0.081 1.00 96.12 111 ARG A N 1
ATOM 822 C CA . ARG A 1 111 ? -0.605 16.650 0.007 1.00 96.12 111 ARG A CA 1
ATOM 823 C C . ARG A 1 111 ? -1.770 15.894 0.643 1.00 96.12 111 ARG A C 1
ATOM 825 O O . ARG A 1 111 ? -2.428 16.449 1.512 1.00 96.12 111 ARG A O 1
ATOM 832 N N . VAL A 1 112 ? -1.953 14.625 0.275 1.00 97.19 112 VAL A N 1
ATOM 833 C CA . VAL A 1 112 ? -3.024 13.754 0.791 1.00 97.19 112 VAL A CA 1
ATOM 834 C C . VAL A 1 112 ? -2.967 13.634 2.310 1.00 97.19 112 VAL A C 1
ATOM 836 O O . VAL A 1 112 ? -3.952 13.912 2.991 1.00 97.19 112 VAL A O 1
ATOM 839 N N . ALA A 1 113 ? -1.801 13.292 2.864 1.00 96.88 113 ALA A N 1
ATOM 840 C CA . ALA A 1 113 ? -1.651 13.184 4.311 1.00 96.88 113 ALA A CA 1
ATOM 841 C C . ALA A 1 113 ? -1.878 14.534 5.015 1.00 96.88 113 ALA A C 1
ATOM 843 O O . ALA A 1 113 ? -2.519 14.583 6.062 1.00 96.88 113 ALA A O 1
ATOM 844 N N . SER A 1 114 ? -1.397 15.638 4.433 1.00 96.44 114 SER A N 1
ATOM 845 C CA . SER A 1 114 ? -1.573 16.975 5.005 1.00 96.44 114 SER A CA 1
ATOM 846 C C . SER A 1 114 ? -3.039 17.415 5.035 1.00 96.44 114 SER A C 1
ATOM 848 O O . SER A 1 114 ? -3.489 17.943 6.052 1.00 96.44 114 SER A O 1
ATOM 850 N N . GLU A 1 115 ? -3.784 17.214 3.946 1.00 96.62 115 GLU A N 1
ATOM 851 C CA . GLU A 1 115 ? -5.210 17.560 3.851 1.00 96.62 115 GLU A CA 1
ATOM 852 C C . GLU A 1 115 ? -6.040 16.766 4.870 1.00 96.62 115 GLU A C 1
ATOM 854 O O . GLU A 1 115 ? -6.895 17.337 5.549 1.00 96.62 115 GLU A O 1
ATOM 859 N N . ALA A 1 116 ? -5.703 15.489 5.072 1.00 95.88 116 ALA A N 1
ATOM 860 C CA . ALA A 1 116 ? -6.331 14.617 6.064 1.00 95.88 116 ALA A CA 1
ATOM 861 C C . ALA A 1 116 ? -5.832 14.833 7.510 1.00 95.88 116 ALA A C 1
ATOM 863 O O . ALA A 1 116 ? -6.288 14.154 8.431 1.00 95.88 116 ALA A O 1
ATOM 864 N N . ARG A 1 117 ? -4.879 15.752 7.746 1.00 96.31 117 ARG A N 1
ATOM 865 C CA . ARG A 1 117 ? -4.202 15.948 9.050 1.00 96.31 117 ARG A CA 1
ATOM 866 C C . ARG A 1 117 ? -3.604 14.647 9.612 1.00 96.31 117 ARG A C 1
ATOM 868 O O . ARG A 1 117 ? -3.576 14.423 10.826 1.00 96.31 117 ARG A O 1
ATOM 875 N N . ALA A 1 118 ? -3.121 13.795 8.717 1.00 96.50 118 ALA A N 1
ATOM 876 C CA . ALA A 1 118 ? -2.494 12.520 9.010 1.00 96.50 118 ALA A CA 1
ATOM 877 C C . ALA A 1 118 ? -0.955 12.630 8.968 1.00 96.50 118 ALA A C 1
ATOM 879 O O . ALA A 1 118 ? -0.399 13.553 8.366 1.00 96.50 118 ALA A O 1
ATOM 880 N N . PRO A 1 119 ? -0.227 11.690 9.596 1.00 94.81 119 PRO A N 1
ATOM 881 C CA . PRO A 1 119 ? 1.221 11.610 9.458 1.00 94.81 119 PRO A CA 1
ATOM 882 C C . PRO A 1 119 ? 1.644 11.414 8.000 1.00 94.81 119 PRO A C 1
ATOM 884 O O . PRO A 1 119 ? 1.102 10.572 7.286 1.00 94.81 119 PRO A O 1
ATOM 887 N N . VAL A 1 120 ? 2.677 12.139 7.577 1.00 94.44 120 VAL A N 1
ATOM 888 C CA . VAL A 1 120 ? 3.233 12.019 6.226 1.00 94.44 120 VAL A CA 1
ATOM 889 C C . VAL A 1 120 ? 4.156 10.802 6.161 1.00 94.44 120 VAL A C 1
ATOM 891 O O . VAL A 1 120 ? 5.366 10.903 6.360 1.00 94.44 120 VAL A O 1
ATOM 894 N N . VAL A 1 121 ? 3.572 9.632 5.899 1.00 94.12 121 VAL A N 1
ATOM 895 C CA . VAL A 1 121 ? 4.300 8.369 5.701 1.00 94.12 121 VAL A CA 1
ATOM 896 C C . VAL A 1 121 ? 3.901 7.782 4.342 1.00 94.12 121 VAL A C 1
ATOM 898 O O . VAL A 1 121 ? 2.945 7.010 4.282 1.00 94.12 121 VAL A O 1
ATOM 901 N N . PRO A 1 122 ? 4.609 8.126 3.245 1.00 94.00 122 PRO A N 1
ATOM 902 C CA . PRO A 1 122 ? 4.189 7.785 1.882 1.00 94.00 122 PRO A CA 1
ATOM 903 C C . PRO A 1 122 ? 3.876 6.304 1.671 1.00 94.00 122 PRO A C 1
ATOM 905 O O . PRO A 1 122 ? 2.845 5.977 1.101 1.00 94.00 122 PRO A O 1
ATOM 908 N N . GLY A 1 123 ? 4.695 5.396 2.211 1.00 94.88 123 GLY A N 1
ATOM 909 C CA . GLY A 1 123 ? 4.444 3.959 2.081 1.00 94.88 123 GLY A CA 1
ATOM 910 C C . GLY A 1 123 ? 3.121 3.490 2.698 1.00 94.88 123 GLY A C 1
ATOM 911 O O . GLY A 1 123 ? 2.505 2.573 2.167 1.00 94.88 123 GLY A O 1
ATOM 912 N N . LEU A 1 124 ? 2.656 4.129 3.778 1.00 97.44 124 LEU A N 1
ATOM 913 C CA . LEU A 1 124 ? 1.358 3.816 4.386 1.00 97.44 124 LEU A CA 1
ATOM 914 C C . LEU A 1 124 ? 0.206 4.461 3.617 1.00 97.44 124 LEU A C 1
ATOM 916 O O . LEU A 1 124 ? -0.811 3.813 3.411 1.00 97.44 124 LEU A O 1
ATOM 920 N N . VAL A 1 125 ? 0.381 5.694 3.133 1.00 97.75 125 VAL A N 1
ATOM 921 C CA . VAL A 1 125 ? -0.602 6.338 2.245 1.00 97.75 125 VAL A CA 1
ATOM 922 C C . VAL A 1 125 ? -0.821 5.478 0.997 1.00 97.75 125 VAL A C 1
ATOM 924 O O . VAL A 1 125 ? -1.954 5.166 0.642 1.00 97.75 125 VAL A O 1
ATOM 927 N N . LEU A 1 126 ? 0.262 5.015 0.369 1.00 96.94 126 LEU A N 1
ATOM 928 C CA . LEU A 1 126 ? 0.193 4.129 -0.790 1.00 96.94 126 LEU A CA 1
ATOM 929 C C . LEU A 1 126 ? -0.416 2.761 -0.464 1.00 96.94 126 LEU A C 1
ATOM 931 O O . LEU A 1 126 ? -1.096 2.199 -1.314 1.00 96.94 126 LEU A O 1
ATOM 935 N N . LEU A 1 127 ? -0.215 2.234 0.748 1.00 98.06 127 LEU A N 1
ATOM 936 C CA . LEU A 1 127 ? -0.865 0.998 1.192 1.00 98.06 127 LEU A CA 1
ATOM 937 C C . LEU A 1 127 ? -2.387 1.144 1.155 1.00 98.06 127 LEU A C 1
ATOM 939 O O . LEU A 1 127 ? -3.055 0.335 0.520 1.00 98.06 127 LEU A O 1
ATOM 943 N N . GLY A 1 128 ? -2.939 2.192 1.771 1.00 98.31 128 GLY A N 1
ATOM 944 C CA . GLY A 1 128 ? -4.388 2.400 1.744 1.00 98.31 128 GLY A CA 1
ATOM 945 C C . GLY A 1 128 ? -4.917 2.713 0.344 1.00 98.31 128 GLY A C 1
ATOM 946 O O . GLY A 1 128 ? -5.959 2.194 -0.050 1.00 98.31 128 GLY A O 1
ATOM 947 N N . ALA A 1 129 ? -4.164 3.484 -0.446 1.00 98.12 129 ALA A N 1
ATOM 948 C CA . ALA A 1 129 ? -4.484 3.747 -1.848 1.00 98.12 129 ALA A CA 1
ATOM 949 C C . ALA A 1 129 ? -4.569 2.455 -2.681 1.00 98.12 129 ALA A C 1
ATOM 951 O O . ALA A 1 129 ? -5.488 2.295 -3.482 1.00 98.12 129 ALA A O 1
ATOM 952 N N . LEU A 1 130 ? -3.637 1.519 -2.473 1.00 97.94 130 LEU A N 1
ATOM 953 C CA . LEU A 1 130 ? -3.648 0.205 -3.115 1.00 97.94 130 LEU A CA 1
ATOM 954 C C . LEU A 1 130 ? -4.896 -0.592 -2.724 1.00 97.94 130 LEU A C 1
ATOM 956 O O . LEU A 1 130 ? -5.558 -1.157 -3.595 1.00 97.94 130 LEU A O 1
ATOM 960 N N . CYS A 1 131 ? -5.218 -0.628 -1.429 1.00 97.94 131 CYS A N 1
ATOM 961 C CA . CYS A 1 131 ? -6.399 -1.326 -0.933 1.00 97.94 1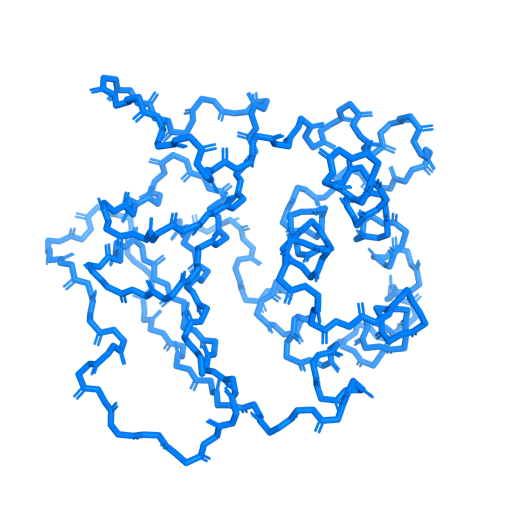31 CYS A CA 1
ATOM 962 C C . CYS A 1 131 ? -7.690 -0.784 -1.559 1.00 97.94 131 CYS A C 1
ATOM 964 O O . CYS A 1 131 ? -8.542 -1.572 -1.956 1.00 97.94 131 CYS A O 1
ATOM 966 N N . ALA A 1 132 ? -7.804 0.538 -1.710 1.00 97.75 132 ALA A N 1
ATOM 967 C CA . ALA A 1 132 ? -8.931 1.178 -2.384 1.00 97.75 132 ALA A CA 1
ATOM 968 C C . ALA A 1 132 ? -8.997 0.856 -3.882 1.00 97.75 132 ALA A C 1
ATOM 970 O O . ALA A 1 132 ? -10.073 0.557 -4.392 1.00 97.75 132 ALA A O 1
ATOM 971 N N . LEU A 1 133 ? -7.858 0.915 -4.583 1.00 96.81 133 LEU A N 1
ATOM 972 C CA . LEU A 1 133 ? -7.775 0.647 -6.023 1.00 96.81 133 LEU A CA 1
ATOM 973 C C . LEU A 1 133 ? -8.259 -0.766 -6.368 1.00 96.81 133 LEU A C 1
ATOM 975 O O . LEU A 1 133 ? -8.921 -0.970 -7.382 1.00 96.81 133 LEU A O 1
ATOM 979 N N . LYS A 1 134 ? -7.898 -1.743 -5.535 1.00 96.38 134 LYS A N 1
ATOM 980 C CA . LYS A 1 134 ? -8.162 -3.163 -5.781 1.00 96.38 134 LYS A CA 1
ATOM 981 C C . LYS A 1 134 ? -9.340 -3.722 -4.983 1.00 96.38 134 LYS A C 1
ATOM 983 O O . LYS A 1 134 ? -9.570 -4.923 -5.064 1.00 96.38 134 LYS A O 1
ATOM 988 N N . ASP A 1 135 ? -10.053 -2.868 -4.248 1.00 95.88 135 ASP A N 1
ATOM 989 C CA . ASP A 1 135 ? -11.172 -3.240 -3.371 1.00 95.88 135 ASP A CA 1
ATOM 990 C C . ASP A 1 135 ? -10.821 -4.401 -2.421 1.00 95.88 135 ASP A C 1
ATOM 992 O O . ASP A 1 135 ? -11.557 -5.372 -2.277 1.00 95.88 135 ASP A O 1
ATOM 996 N N . LEU A 1 136 ? -9.626 -4.341 -1.822 1.00 96.81 136 LEU A N 1
ATOM 997 C CA . LEU A 1 136 ? -9.074 -5.464 -1.054 1.00 96.81 136 LEU A CA 1
ATOM 998 C C . LEU A 1 136 ? -9.574 -5.522 0.382 1.00 96.81 136 LEU A C 1
ATOM 1000 O O . LEU A 1 136 ? -9.576 -6.596 0.979 1.00 96.81 136 LEU A O 1
ATOM 1004 N N . CYS A 1 137 ? -9.924 -4.374 0.952 1.00 97.06 137 CYS A N 1
ATOM 1005 C CA . CYS A 1 137 ? -10.350 -4.277 2.337 1.00 97.06 137 CYS A CA 1
ATOM 1006 C C . CYS A 1 137 ? -11.148 -2.996 2.601 1.00 97.06 137 CYS A C 1
ATOM 1008 O O . CYS A 1 137 ? -11.092 -2.021 1.837 1.00 97.06 137 CYS A O 1
ATOM 1010 N N . SER A 1 138 ? -11.879 -3.008 3.714 1.00 97.88 138 SER A N 1
ATOM 1011 C CA . SER A 1 138 ? -12.612 -1.858 4.230 1.00 97.88 138 SER A CA 1
ATOM 1012 C C . SER A 1 138 ? -11.714 -0.934 5.074 1.00 97.88 138 SER A C 1
ATOM 1014 O O . SER A 1 138 ? -10.632 -1.338 5.513 1.00 97.88 138 SER A O 1
ATOM 1016 N N . PRO A 1 139 ? -12.154 0.309 5.349 1.00 97.81 139 PRO A N 1
ATOM 1017 C CA . PRO A 1 139 ? -11.493 1.192 6.312 1.00 97.81 139 PRO A CA 1
ATOM 1018 C C . PRO A 1 139 ? -11.277 0.548 7.691 1.00 97.81 139 PRO A C 1
ATOM 1020 O O . PRO A 1 139 ? -10.200 0.689 8.268 1.00 97.81 139 PRO A O 1
ATOM 1023 N N . ASP A 1 140 ? -12.256 -0.212 8.186 1.00 98.31 140 ASP A N 1
ATOM 1024 C CA . ASP A 1 140 ? -12.179 -0.877 9.491 1.00 98.31 140 ASP A CA 1
ATOM 1025 C C . ASP A 1 140 ? -11.063 -1.934 9.528 1.00 98.31 140 ASP A C 1
ATOM 1027 O O . ASP A 1 140 ? -10.361 -2.066 10.533 1.00 98.31 140 ASP A O 1
ATOM 1031 N N . ASP A 1 141 ? -10.858 -2.663 8.428 1.00 98.44 141 ASP A N 1
ATOM 1032 C CA . ASP A 1 141 ? -9.785 -3.661 8.313 1.00 98.44 141 ASP A CA 1
ATOM 1033 C C . ASP A 1 141 ? -8.406 -2.988 8.292 1.00 98.44 141 ASP A C 1
ATOM 1035 O O . ASP A 1 141 ? -7.443 -3.504 8.861 1.00 98.44 141 ASP A O 1
ATOM 1039 N N . ILE A 1 142 ? -8.304 -1.799 7.680 1.00 98.44 142 ILE A N 1
ATOM 1040 C CA . ILE A 1 142 ? -7.077 -0.988 7.689 1.00 98.44 142 ILE A CA 1
ATOM 1041 C C . ILE A 1 142 ? -6.714 -0.592 9.120 1.00 98.44 142 ILE A C 1
ATOM 1043 O O . ILE A 1 142 ? -5.552 -0.711 9.519 1.00 98.44 142 ILE A O 1
ATOM 1047 N N . GLU A 1 143 ? -7.691 -0.118 9.894 1.00 97.94 143 GLU A N 1
ATOM 1048 C CA . GLU A 1 143 ? -7.470 0.274 11.284 1.00 97.94 143 GLU A CA 1
ATOM 1049 C C . GLU A 1 143 ? -7.020 -0.910 12.138 1.00 97.94 143 GLU A C 1
ATOM 1051 O O . GLU A 1 143 ? -5.969 -0.834 12.785 1.00 97.94 143 GLU A O 1
ATOM 1056 N N . LYS A 1 144 ? -7.771 -2.017 12.102 1.00 98.06 144 LYS A N 1
ATOM 1057 C CA . LYS A 1 144 ? -7.462 -3.226 12.877 1.00 98.06 144 LYS A CA 1
ATOM 1058 C C . LYS A 1 144 ? -6.113 -3.812 12.484 1.00 98.06 144 LYS A C 1
ATOM 1060 O O . LYS A 1 144 ? -5.260 -4.002 13.348 1.00 98.06 144 LYS A O 1
ATOM 1065 N N . GLY A 1 145 ? -5.874 -3.998 11.187 1.00 98.06 145 GLY A N 1
ATOM 1066 C CA . GLY A 1 145 ? -4.651 -4.619 10.690 1.00 98.06 145 GLY A CA 1
ATOM 1067 C C . GLY A 1 145 ? -3.398 -3.801 10.996 1.00 98.06 145 GLY A C 1
ATOM 1068 O O . GLY A 1 145 ? -2.349 -4.363 11.308 1.00 98.06 145 GLY A O 1
ATOM 1069 N N . LEU A 1 146 ? -3.474 -2.465 10.971 1.00 98.12 146 LEU A N 1
ATOM 1070 C CA . LEU A 1 146 ? -2.326 -1.626 11.330 1.00 98.12 146 LEU A CA 1
ATOM 1071 C C . LEU A 1 146 ? -2.088 -1.555 12.841 1.00 98.12 146 LEU A C 1
ATOM 1073 O O . LEU A 1 146 ? -0.928 -1.466 13.255 1.00 98.12 146 LEU A O 1
ATOM 1077 N N . VAL A 1 147 ? -3.141 -1.623 13.660 1.00 97.56 147 VAL A N 1
ATOM 1078 C CA . VAL A 1 147 ? -3.017 -1.786 15.119 1.00 97.56 147 VAL A CA 1
ATOM 1079 C C . VAL A 1 147 ? -2.388 -3.133 15.463 1.00 97.56 147 VAL A C 1
ATOM 1081 O O . VAL A 1 147 ? -1.458 -3.157 16.264 1.00 97.56 147 VAL A O 1
ATOM 1084 N N . GLU A 1 148 ? -2.801 -4.219 14.817 1.00 97.12 148 GLU A N 1
ATOM 1085 C CA . GLU A 1 148 ? -2.181 -5.538 14.987 1.00 97.12 148 GLU A CA 1
ATOM 1086 C C . GLU A 1 148 ? -0.700 -5.512 14.574 1.00 97.12 148 GLU A C 1
ATOM 1088 O O . GLU A 1 148 ? 0.187 -5.934 15.317 1.00 97.12 148 GLU A O 1
ATOM 1093 N N . ALA A 1 149 ? -0.393 -4.912 13.420 1.00 96.25 149 ALA A N 1
ATOM 1094 C CA . ALA A 1 149 ? 0.970 -4.862 12.907 1.00 96.25 149 ALA A CA 1
ATOM 1095 C C . ALA A 1 149 ? 1.925 -4.033 13.784 1.00 96.25 149 ALA A C 1
ATOM 1097 O O . ALA A 1 149 ? 3.107 -4.368 13.890 1.00 96.25 149 ALA A O 1
ATOM 1098 N N . GLU A 1 150 ? 1.480 -2.903 14.344 1.00 95.38 150 GLU A N 1
ATOM 1099 C CA . GLU A 1 150 ? 2.366 -1.910 14.976 1.00 95.38 150 GLU A CA 1
ATOM 1100 C C . GLU A 1 150 ? 2.045 -1.598 16.445 1.00 95.38 150 GLU A C 1
ATOM 1102 O O . GLU A 1 150 ? 2.696 -0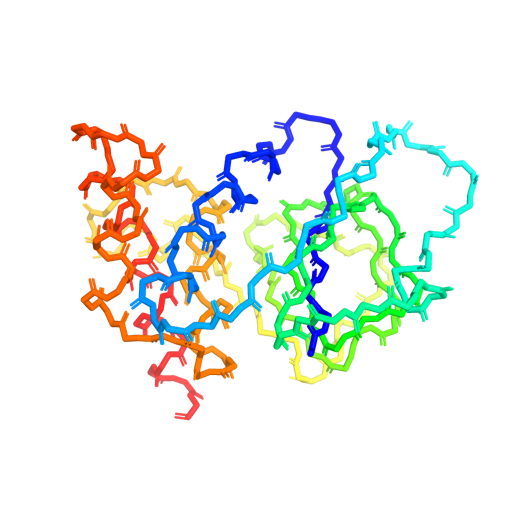.738 17.051 1.00 95.38 150 GLU A O 1
ATOM 1107 N N . GLY A 1 151 ? 1.063 -2.280 17.033 1.00 94.38 151 GLY A N 1
ATOM 1108 C CA . GLY A 1 151 ? 0.585 -2.024 18.385 1.00 94.38 151 GLY A CA 1
ATOM 1109 C C . GLY A 1 151 ? 0.010 -0.606 18.536 1.00 94.38 151 GLY A C 1
ATOM 1110 O O . GLY A 1 151 ? -0.667 -0.108 17.635 1.00 94.38 151 GLY A O 1
ATOM 1111 N N . PRO A 1 152 ? 0.301 0.110 19.643 1.00 89.12 152 PRO A N 1
ATOM 1112 C CA . PRO A 1 152 ? -0.265 1.439 19.911 1.00 89.12 152 PRO A CA 1
ATOM 1113 C C . PRO A 1 152 ? 0.017 2.500 18.834 1.00 89.12 152 PRO A C 1
ATOM 1115 O O . PRO A 1 152 ? -0.756 3.442 18.671 1.00 89.12 152 PRO A O 1
ATOM 1118 N N . VAL A 1 153 ? 1.118 2.364 18.087 1.00 93.06 153 VAL A N 1
ATOM 1119 C CA . VAL A 1 153 ? 1.466 3.288 16.991 1.00 93.06 153 VAL A CA 1
ATOM 1120 C C . VAL A 1 153 ? 0.609 3.022 15.746 1.00 93.06 153 VAL A C 1
ATOM 1122 O O . VAL A 1 153 ? 0.440 3.910 14.911 1.00 93.06 153 VAL A O 1
ATOM 1125 N N . GLY A 1 154 ? -0.003 1.841 15.649 1.00 93.56 154 GLY A N 1
ATOM 1126 C CA . GLY A 1 154 ? -0.832 1.426 14.524 1.00 93.56 154 GLY A CA 1
ATOM 1127 C C . GLY A 1 154 ? -2.025 2.336 14.261 1.00 93.56 154 GLY A C 1
ATOM 1128 O O . GLY A 1 154 ? -2.287 2.650 13.108 1.00 93.56 154 GLY A O 1
ATOM 1129 N N . ALA A 1 155 ? -2.661 2.891 15.297 1.00 94.19 155 ALA A N 1
ATOM 1130 C CA . ALA A 1 155 ? -3.741 3.871 15.123 1.00 94.19 155 ALA A CA 1
ATOM 1131 C C . ALA A 1 155 ? -3.257 5.162 14.431 1.00 94.19 155 ALA A C 1
ATOM 1133 O O . ALA A 1 155 ? -3.968 5.790 13.646 1.00 94.19 155 ALA A O 1
ATOM 1134 N N . VAL A 1 156 ? -2.011 5.570 14.688 1.00 95.19 156 VAL A N 1
ATOM 1135 C CA . VAL A 1 156 ? -1.398 6.725 14.021 1.00 95.19 156 VAL A CA 1
ATOM 1136 C C . VAL A 1 156 ? -1.086 6.391 12.562 1.00 95.19 156 VAL A C 1
ATOM 1138 O O . VAL A 1 156 ? -1.336 7.219 11.686 1.00 95.19 156 VAL A O 1
ATOM 1141 N N . SER A 1 157 ? -0.597 5.180 12.307 1.00 97.38 157 SER A N 1
ATOM 1142 C CA . SER A 1 157 ? -0.329 4.644 10.970 1.00 97.38 157 SER A CA 1
ATOM 1143 C C . SER A 1 157 ? -1.597 4.473 10.133 1.00 97.38 157 SER A C 1
ATOM 1145 O O . SER A 1 157 ? -1.589 4.814 8.950 1.00 97.38 157 SER A O 1
ATOM 1147 N N . ALA A 1 158 ? -2.693 4.034 10.753 1.00 97.88 158 ALA A N 1
ATOM 1148 C CA . ALA A 1 158 ? -3.992 3.859 10.116 1.00 97.88 158 ALA A CA 1
ATOM 1149 C C . ALA A 1 158 ? -4.505 5.161 9.518 1.00 97.88 158 ALA A C 1
ATOM 1151 O O . ALA A 1 158 ? -4.901 5.173 8.361 1.00 97.88 158 ALA A O 1
ATOM 1152 N N . ARG A 1 159 ? -4.359 6.292 10.217 1.00 98.06 159 ARG A N 1
ATOM 1153 C CA . ARG A 1 159 ? -4.737 7.605 9.664 1.00 98.06 159 ARG A CA 1
ATOM 1154 C C . ARG A 1 159 ? -4.018 7.940 8.355 1.00 98.06 159 ARG A C 1
ATOM 1156 O O . ARG A 1 159 ? -4.618 8.545 7.475 1.00 98.06 159 ARG A O 1
ATOM 1163 N N . ALA A 1 160 ? -2.745 7.562 8.213 1.00 98.00 160 ALA A N 1
ATOM 1164 C CA . ALA A 1 160 ? -2.012 7.777 6.965 1.00 98.00 160 ALA A CA 1
ATOM 1165 C C . ALA A 1 160 ? -2.532 6.867 5.842 1.00 98.00 160 ALA A C 1
ATOM 1167 O O . ALA A 1 160 ? -2.706 7.329 4.717 1.00 98.00 160 ALA A O 1
ATOM 1168 N N . ALA A 1 161 ? -2.813 5.598 6.147 1.00 98.31 161 ALA A N 1
ATOM 1169 C CA . ALA A 1 161 ? -3.375 4.663 5.177 1.00 98.31 161 ALA A CA 1
ATOM 1170 C C . ALA A 1 161 ? -4.794 5.054 4.745 1.00 98.31 161 ALA A C 1
ATOM 1172 O O . ALA A 1 161 ? -5.058 5.150 3.550 1.00 98.31 161 ALA A O 1
ATOM 1173 N N . LEU A 1 162 ? -5.675 5.378 5.691 1.00 98.56 162 LEU A N 1
ATOM 1174 C CA . LEU A 1 162 ? -7.041 5.829 5.423 1.00 98.56 162 LEU A CA 1
ATOM 1175 C C . LEU A 1 162 ? -7.076 7.063 4.519 1.00 98.56 162 LEU A C 1
ATOM 1177 O O . LEU A 1 162 ? -7.840 7.084 3.561 1.00 98.56 162 LEU A O 1
ATOM 1181 N N . ALA A 1 163 ? -6.177 8.031 4.729 1.00 98.31 163 ALA A N 1
ATOM 1182 C CA . ALA A 1 163 ? -6.064 9.190 3.842 1.00 98.31 163 ALA A CA 1
ATOM 1183 C C . ALA A 1 163 ? -5.787 8.785 2.380 1.00 98.31 163 ALA A C 1
ATOM 1185 O O . ALA A 1 163 ? -6.360 9.348 1.447 1.00 98.31 163 ALA A O 1
ATOM 1186 N N . GLY A 1 164 ? -4.922 7.790 2.165 1.00 98.31 164 GLY A N 1
ATOM 1187 C CA . GLY A 1 164 ? -4.659 7.241 0.835 1.00 98.31 164 GLY A CA 1
ATOM 1188 C C . GLY A 1 164 ? -5.838 6.459 0.256 1.00 98.31 164 GLY A C 1
ATOM 1189 O O . GLY A 1 164 ? -6.135 6.594 -0.932 1.00 98.31 164 GLY A O 1
ATOM 1190 N N . TRP A 1 165 ? -6.529 5.683 1.092 1.00 98.50 165 TRP A N 1
ATOM 1191 C CA . TRP A 1 165 ? -7.719 4.924 0.705 1.00 98.50 165 TRP A CA 1
ATOM 1192 C C . TRP A 1 165 ? -8.838 5.857 0.223 1.00 98.50 165 TRP A C 1
ATOM 1194 O O . TRP A 1 165 ? -9.326 5.719 -0.899 1.00 98.50 165 TRP A O 1
ATOM 1204 N N . GLU A 1 166 ? -9.175 6.875 1.018 1.00 98.12 166 GLU A N 1
ATOM 1205 C CA . GLU A 1 166 ? -10.195 7.879 0.691 1.00 98.12 166 GLU A CA 1
ATOM 1206 C C . GLU A 1 166 ? -9.845 8.655 -0.584 1.00 98.12 166 GLU A C 1
ATOM 1208 O O . GLU A 1 166 ? -10.700 8.873 -1.446 1.00 98.12 166 GLU A O 1
ATOM 1213 N N . TYR A 1 167 ? -8.570 9.029 -0.739 1.00 97.88 167 TYR A N 1
ATOM 1214 C CA . TYR A 1 167 ? -8.088 9.746 -1.917 1.00 97.88 167 TYR A CA 1
ATOM 1215 C C . TYR A 1 167 ? -8.360 8.991 -3.223 1.00 97.88 167 TYR A C 1
ATOM 1217 O O . TYR A 1 167 ? -8.754 9.615 -4.216 1.00 97.88 167 TYR A O 1
ATOM 1225 N N . VAL A 1 168 ? -8.133 7.673 -3.237 1.00 96.81 168 VAL A N 1
ATOM 1226 C CA . VAL A 1 168 ? -8.367 6.831 -4.418 1.00 96.81 168 VAL A CA 1
ATOM 1227 C C . VAL A 1 168 ? -9.852 6.540 -4.601 1.00 96.81 168 VAL A C 1
ATOM 1229 O O . VAL A 1 168 ? -10.348 6.676 -5.715 1.00 96.81 168 VAL A O 1
ATOM 1232 N N . ARG A 1 169 ? -10.590 6.226 -3.528 1.00 94.81 169 ARG A N 1
ATOM 1233 C CA . ARG A 1 169 ? -12.042 5.981 -3.602 1.00 94.81 169 ARG A CA 1
ATOM 1234 C C . ARG A 1 169 ? -12.828 7.162 -4.159 1.00 94.81 169 ARG A C 1
ATOM 1236 O O . ARG A 1 169 ? -13.811 6.948 -4.849 1.00 94.81 169 ARG A O 1
ATOM 1243 N N . GLY A 1 170 ? -12.396 8.396 -3.903 1.00 90.06 170 GLY A N 1
ATOM 1244 C CA . GLY A 1 170 ? -13.021 9.593 -4.476 1.00 90.06 170 GLY A CA 1
ATOM 1245 C C . GLY A 1 170 ? -12.749 9.820 -5.971 1.00 90.06 170 GLY A C 1
ATOM 1246 O O . GLY A 1 170 ? -13.155 10.852 -6.502 1.00 90.06 170 GLY A O 1
ATOM 1247 N N . ARG A 1 171 ? -12.010 8.923 -6.637 1.00 85.94 171 ARG A N 1
ATOM 1248 C CA . ARG A 1 171 ? -11.564 9.064 -8.035 1.00 85.94 171 ARG A CA 1
ATOM 1249 C C . ARG A 1 171 ? -11.947 7.897 -8.940 1.00 85.94 171 ARG A C 1
ATOM 1251 O O . ARG A 1 171 ? -11.758 8.029 -10.148 1.00 85.94 171 ARG A O 1
ATOM 1258 N N . ILE A 1 172 ? -12.425 6.793 -8.371 1.00 80.62 172 ILE A N 1
ATOM 1259 C CA . ILE A 1 172 ? -12.845 5.589 -9.099 1.00 80.62 172 ILE A CA 1
ATOM 1260 C C . ILE A 1 172 ? -14.360 5.423 -9.067 1.00 80.62 172 ILE A C 1
ATOM 1262 O O . ILE A 1 172 ? -14.982 5.873 -8.078 1.00 80.62 172 ILE A O 1
#

Sequence (172 aa):
MIIAIVGGRGDGFTRVLRGLRCVLEEAGHDVGVLAMPQSTGGVGRKRPDSYSWDADVVIATTDRCSACDVALILSKHGSCVNAPEAVFDSDNPTFSGFEPPERWVPVPCRRVASEARAPVVPGLVLLGALCALKDLCSPDDIEKGLVEAEGPVGAVSARAALAGWEYVRGRI

Radius of gyration: 14.52 Å; chains: 1; bounding box: 34×39×39 Å